Protein AF-A0A963IKN3-F1 (afdb_monomer)

Mean predicted aligned error: 4.46 Å

Secondary structure (DSSP, 8-state):
-HHHHHHHHHTSSSTTSHHHHHHHHHS-HHHHHHHHTTHHHHHHHHHHHHHTTHHHHHHHHHHHHHHHHHHHHTT---

Solvent-accessible surface area (backbone atoms only — not comparable to full-atom values): 4304 Å² total; per-residue (Å²): 106,69,70,55,52,51,50,55,53,35,56,38,75,42,33,87,33,59,16,20,55,52,48,38,73,73,37,59,72,74,55,18,55,60,54,59,63,44,44,87,47,16,60,64,51,51,51,50,31,52,78,70,45,51,45,58,66,64,45,48,62,54,50,51,51,53,51,49,50,49,35,61,74,68,64,56,83,125

pLDDT: mean 90.91, std 7.12, range [53.81, 96.5]

Sequence (78 aa):
LVNLALMVLNLFPLPPLDGGRIAVSLLPPKAAWRFAQLERFGFPILLLLLFTGILGKLLMPVMGLVMGMIYFIFNFSA

Structure (mmCIF, N/CA/C/O backbone):
data_AF-A0A963IKN3-F1
#
_entry.id   AF-A0A963IKN3-F1
#
loop_
_atom_site.group_PDB
_atom_site.id
_atom_site.type_symbol
_atom_site.label_atom_id
_atom_site.label_alt_id
_atom_site.label_comp_id
_atom_site.label_asym_id
_atom_site.label_entity_id
_atom_site.label_seq_id
_atom_site.pdbx_PDB_ins_code
_atom_site.Cartn_x
_atom_site.Cartn_y
_atom_site.Cartn_z
_atom_site.occupancy
_atom_site.B_iso_or_equiv
_atom_site.auth_seq_id
_atom_site.auth_comp_id
_atom_site.auth_asym_id
_atom_site.auth_atom_id
_atom_site.pdbx_PDB_model_num
ATOM 1 N N . LEU A 1 1 ? 12.854 0.922 -13.679 1.00 80.31 1 LEU A N 1
ATOM 2 C CA . LEU A 1 1 ? 12.173 -0.326 -13.253 1.00 80.31 1 LEU A CA 1
ATOM 3 C C . LEU A 1 1 ? 12.099 -0.460 -11.734 1.00 80.31 1 LEU A C 1
ATOM 5 O O . LEU A 1 1 ? 10.988 -0.479 -11.231 1.00 80.31 1 LEU A O 1
ATOM 9 N N 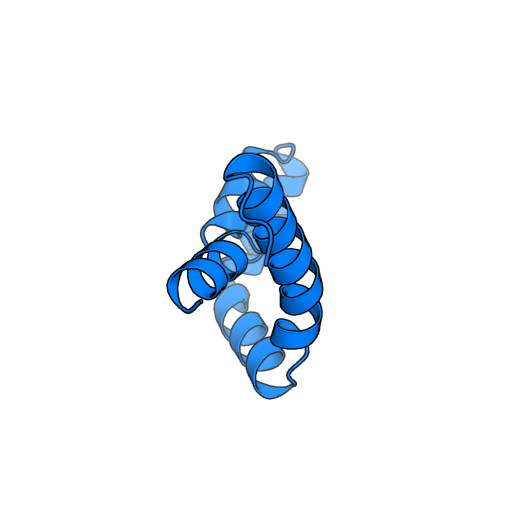. VAL A 1 2 ? 13.218 -0.464 -10.993 1.00 87.62 2 VAL A N 1
ATOM 10 C CA . VAL A 1 2 ? 13.198 -0.594 -9.515 1.00 87.62 2 VAL A CA 1
ATOM 11 C C . VAL A 1 2 ? 12.341 0.483 -8.835 1.00 87.62 2 VAL A C 1
ATOM 13 O O . VAL A 1 2 ? 11.442 0.143 -8.077 1.00 87.62 2 VAL A O 1
ATOM 16 N N . ASN A 1 3 ? 12.524 1.763 -9.177 1.00 91.38 3 ASN A N 1
ATOM 17 C CA . ASN A 1 3 ? 11.701 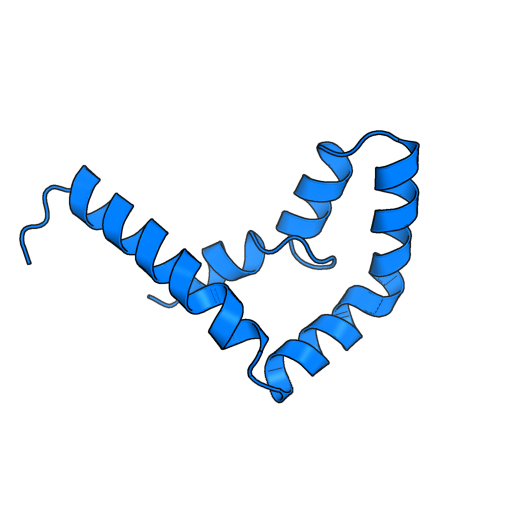2.848 -8.614 1.00 91.38 3 ASN A CA 1
ATOM 18 C C . ASN A 1 3 ? 10.210 2.712 -8.953 1.00 91.38 3 ASN A C 1
ATOM 20 O O . ASN A 1 3 ? 9.363 3.044 -8.134 1.00 91.38 3 ASN A O 1
ATOM 24 N N . LEU A 1 4 ? 9.884 2.194 -10.142 1.00 90.38 4 LEU A N 1
ATOM 25 C CA . LEU A 1 4 ? 8.498 1.964 -10.557 1.00 90.38 4 LEU A CA 1
ATOM 26 C C . LEU A 1 4 ? 7.879 0.811 -9.760 1.00 90.38 4 LEU A C 1
ATOM 28 O O . LEU A 1 4 ? 6.750 0.928 -9.297 1.00 90.38 4 LEU A O 1
ATOM 32 N N . ALA A 1 5 ? 8.642 -0.258 -9.524 1.00 91.25 5 ALA A N 1
ATOM 33 C CA . ALA A 1 5 ? 8.228 -1.353 -8.657 1.00 91.25 5 ALA A CA 1
ATOM 34 C C . ALA A 1 5 ? 8.030 -0.888 -7.205 1.00 91.25 5 ALA A C 1
ATOM 36 O O . ALA A 1 5 ? 7.020 -1.232 -6.601 1.00 91.25 5 ALA A O 1
ATOM 37 N N . LEU A 1 6 ? 8.937 -0.065 -6.663 1.00 93.00 6 LEU A N 1
ATOM 38 C CA . LEU A 1 6 ? 8.801 0.519 -5.321 1.00 93.00 6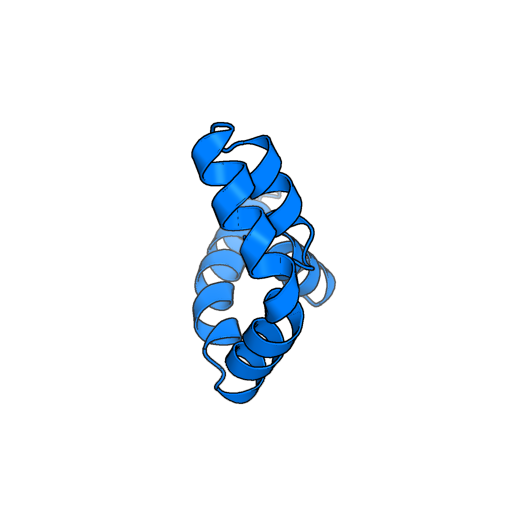 LEU A CA 1
ATOM 39 C C . LEU A 1 6 ? 7.588 1.448 -5.219 1.00 93.00 6 LEU A C 1
ATOM 41 O O . LEU A 1 6 ? 6.861 1.394 -4.234 1.00 93.00 6 LEU A O 1
ATOM 45 N N . MET A 1 7 ? 7.334 2.262 -6.242 1.00 93.50 7 MET A N 1
ATOM 46 C CA . MET A 1 7 ? 6.155 3.124 -6.303 1.00 93.50 7 MET A CA 1
ATOM 47 C C . MET A 1 7 ? 4.860 2.305 -6.318 1.00 93.50 7 MET A C 1
ATOM 49 O O . MET A 1 7 ? 3.959 2.570 -5.530 1.00 93.50 7 MET A O 1
ATOM 53 N N . VAL A 1 8 ? 4.771 1.290 -7.183 1.00 94.38 8 VAL A N 1
ATOM 54 C CA . VAL A 1 8 ? 3.584 0.425 -7.287 1.00 94.38 8 VAL A CA 1
ATOM 55 C C . VAL A 1 8 ? 3.387 -0.405 -6.016 1.00 94.38 8 VAL A C 1
ATOM 57 O O . VAL A 1 8 ? 2.256 -0.561 -5.564 1.00 94.38 8 VAL A O 1
ATOM 60 N N . LEU A 1 9 ? 4.471 -0.867 -5.387 1.00 94.50 9 LEU A N 1
ATOM 61 C CA . LEU A 1 9 ? 4.425 -1.503 -4.072 1.00 94.50 9 LEU A CA 1
ATOM 62 C C . LEU A 1 9 ? 3.891 -0.533 -3.011 1.00 94.50 9 LEU A C 1
ATOM 64 O O . LEU A 1 9 ? 2.959 -0.881 -2.299 1.00 94.50 9 LEU A O 1
ATOM 68 N N . ASN A 1 10 ? 4.416 0.692 -2.932 1.00 94.44 10 ASN A N 1
ATOM 69 C CA . ASN A 1 10 ? 3.953 1.686 -1.962 1.00 94.44 10 ASN A CA 1
ATOM 70 C C . ASN A 1 10 ? 2.527 2.173 -2.221 1.00 94.44 10 ASN A C 1
ATOM 72 O O . ASN A 1 10 ? 1.908 2.680 -1.301 1.00 94.44 10 ASN A O 1
ATOM 76 N N . LEU A 1 11 ? 1.969 1.993 -3.417 1.00 93.06 11 LEU A N 1
ATOM 77 C CA . LEU A 1 11 ? 0.554 2.256 -3.704 1.00 93.06 11 LEU A CA 1
ATOM 78 C C . LEU A 1 11 ? -0.375 1.107 -3.282 1.00 93.06 11 LEU A C 1
ATOM 80 O O . LEU A 1 11 ? -1.594 1.279 -3.274 1.00 93.06 11 LEU A O 1
ATOM 84 N N . PHE A 1 12 ? 0.167 -0.060 -2.929 1.00 93.69 12 PHE A N 1
ATOM 85 C CA . PHE A 1 12 ? -0.635 -1.211 -2.540 1.00 93.69 12 PHE A CA 1
ATOM 86 C C . PHE A 1 12 ? -1.363 -0.936 -1.207 1.00 93.69 12 PHE A C 1
ATOM 88 O O . PHE A 1 12 ? -0.717 -0.541 -0.230 1.00 93.69 12 PHE A O 1
ATOM 95 N N . PRO A 1 13 ? -2.698 -1.129 -1.129 1.00 90.25 13 PRO A N 1
ATOM 96 C CA . PRO A 1 13 ? -3.500 -0.785 0.044 1.00 90.25 13 PRO A CA 1
ATOM 97 C C . PRO A 1 13 ? -3.350 -1.844 1.140 1.00 90.25 13 PRO A C 1
ATOM 99 O O . PRO A 1 13 ? -4.261 -2.617 1.431 1.00 90.25 13 PRO A O 1
ATOM 102 N N . LEU A 1 14 ? -2.170 -1.885 1.750 1.00 92.38 14 LEU A N 1
ATOM 103 C CA . LEU A 1 14 ? -1.825 -2.772 2.848 1.00 92.38 14 LEU A CA 1
ATOM 104 C C . LEU A 1 14 ? -0.917 -2.006 3.820 1.00 92.38 14 LEU A C 1
ATOM 106 O O . LEU A 1 14 ? 0.174 -1.600 3.423 1.00 92.38 14 LEU A O 1
ATOM 110 N N . PRO A 1 15 ? -1.308 -1.802 5.091 1.00 84.81 15 PRO A N 1
ATOM 111 C CA . PRO A 1 15 ? -0.354 -1.315 6.089 1.00 84.81 15 PRO A CA 1
ATOM 112 C C . PRO A 1 15 ? 0.778 -2.355 6.187 1.00 84.81 15 PRO A C 1
ATOM 114 O O . PRO A 1 15 ? 0.455 -3.541 6.143 1.00 84.81 15 PRO A O 1
ATOM 117 N N . PRO A 1 16 ? 2.080 -2.027 6.286 1.00 84.00 16 PRO A N 1
ATOM 118 C CA . PRO A 1 16 ? 2.739 -0.758 6.628 1.00 84.00 16 PRO A CA 1
ATOM 119 C C . PRO A 1 16 ? 3.072 0.163 5.438 1.00 84.00 16 PRO A C 1
ATOM 121 O O . PRO A 1 16 ? 3.752 1.171 5.628 1.00 84.00 16 PRO A O 1
ATOM 124 N N . LEU A 1 17 ? 2.640 -0.186 4.224 1.00 91.62 17 LEU A N 1
ATOM 125 C CA . LEU A 1 17 ? 2.925 0.574 3.007 1.00 91.62 17 LEU A CA 1
ATOM 126 C C . LEU A 1 17 ? 2.101 1.868 2.971 1.00 91.62 17 LEU A C 1
ATOM 128 O O . LEU A 1 17 ? 1.026 1.961 3.576 1.00 91.62 17 LEU A O 1
ATOM 132 N N . ASP A 1 18 ? 2.584 2.861 2.225 1.00 93.69 18 ASP A N 1
ATOM 133 C CA . ASP A 1 18 ? 1.953 4.185 2.159 1.00 93.69 18 ASP A CA 1
ATOM 134 C C . ASP A 1 18 ? 0.509 4.122 1.630 1.00 93.69 18 ASP A C 1
ATOM 136 O O . ASP A 1 18 ? -0.379 4.809 2.134 1.00 93.69 18 ASP A O 1
ATOM 140 N N . GLY A 1 19 ? 0.229 3.215 0.696 1.00 91.69 19 GLY A N 1
ATOM 141 C CA . GLY A 1 19 ? -1.090 2.948 0.130 1.00 91.69 19 GLY A CA 1
ATOM 142 C C . GLY A 1 19 ? -2.089 2.457 1.173 1.00 91.69 19 GLY A C 1
ATOM 143 O O . GLY A 1 19 ? -3.276 2.760 1.079 1.00 91.69 19 GLY A O 1
AT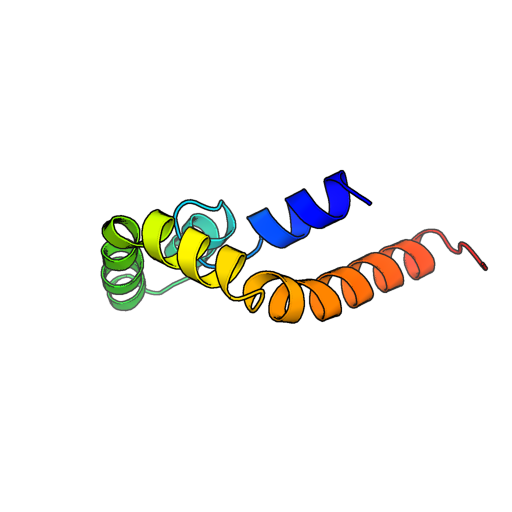OM 144 N N . GLY A 1 20 ? -1.620 1.776 2.223 1.00 92.25 20 GLY A N 1
ATOM 145 C CA . GLY A 1 20 ? -2.442 1.442 3.384 1.00 92.25 20 GLY A CA 1
ATOM 146 C C . GLY A 1 20 ? -2.893 2.690 4.149 1.00 92.25 20 GLY A C 1
ATOM 147 O O . GLY A 1 20 ? -4.058 2.788 4.528 1.00 92.25 20 GLY A O 1
ATOM 148 N N . ARG A 1 21 ? -2.010 3.681 4.323 1.00 91.25 21 ARG A N 1
ATOM 149 C CA . ARG A 1 21 ? -2.343 4.961 4.981 1.00 91.25 21 ARG A CA 1
ATOM 150 C C . ARG A 1 21 ? -3.298 5.797 4.129 1.00 91.25 21 ARG A C 1
ATOM 152 O O . ARG A 1 21 ? -4.233 6.386 4.667 1.00 91.25 21 ARG A O 1
ATOM 159 N N . ILE A 1 22 ? -3.095 5.796 2.810 1.00 93.31 22 ILE A N 1
ATOM 160 C CA . ILE A 1 22 ? -3.998 6.436 1.843 1.00 93.31 22 ILE A CA 1
ATOM 161 C C . ILE A 1 22 ? -5.382 5.774 1.887 1.00 93.31 22 ILE A C 1
ATOM 163 O O . ILE A 1 22 ? -6.397 6.462 1.916 1.00 93.31 22 ILE A O 1
ATOM 167 N N . ALA A 1 23 ? -5.455 4.444 1.959 1.00 93.31 23 ALA A N 1
ATOM 168 C CA . ALA A 1 23 ? -6.734 3.752 2.090 1.00 93.31 23 ALA A CA 1
ATOM 169 C C . ALA A 1 23 ? -7.469 4.158 3.380 1.00 93.31 23 ALA A C 1
ATOM 171 O O . ALA A 1 23 ? -8.659 4.455 3.335 1.00 93.31 23 ALA A O 1
ATOM 172 N N . VAL A 1 24 ? -6.770 4.245 4.518 1.00 93.19 24 VAL A N 1
ATOM 173 C CA . VAL A 1 24 ? -7.367 4.696 5.790 1.00 93.19 24 VAL A CA 1
ATOM 174 C C . VAL A 1 24 ?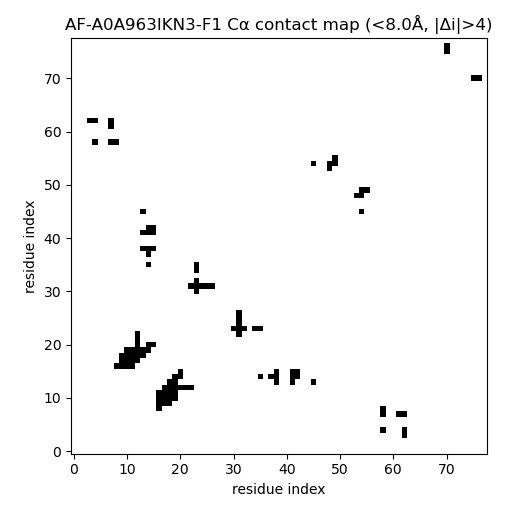 -7.929 6.116 5.688 1.00 93.19 24 VAL A C 1
ATOM 176 O O . VAL A 1 24 ? -9.014 6.356 6.212 1.00 93.19 24 VAL A O 1
ATOM 179 N N . SER A 1 25 ? -7.231 7.043 5.021 1.00 91.12 25 SER A N 1
ATOM 180 C CA . SER A 1 25 ? -7.684 8.437 4.902 1.00 91.12 25 SER A CA 1
ATOM 181 C C . SER A 1 25 ? -8.859 8.622 3.940 1.00 91.12 25 SER A C 1
ATOM 183 O O . SER A 1 25 ? -9.647 9.549 4.115 1.00 91.12 25 SER A O 1
ATOM 185 N N . LEU A 1 26 ? -8.996 7.741 2.946 1.00 94.50 26 LEU A N 1
ATOM 186 C CA . LEU A 1 26 ? -10.099 7.765 1.982 1.00 94.50 26 LEU A CA 1
ATOM 187 C C . LEU A 1 26 ? -11.352 7.028 2.480 1.00 94.50 26 LEU A C 1
ATOM 189 O O . LEU A 1 26 ? -12.452 7.269 1.980 1.00 94.50 26 LEU A O 1
ATOM 193 N N . LEU A 1 27 ? -11.207 6.110 3.439 1.00 94.12 27 LEU A N 1
ATOM 194 C CA . LEU A 1 27 ? -12.312 5.297 3.939 1.00 94.12 27 LEU A CA 1
ATOM 195 C C . LEU A 1 27 ? -13.174 6.046 4.978 1.00 94.12 27 LEU A C 1
ATOM 197 O O . LEU A 1 27 ? -12.657 6.803 5.800 1.00 94.12 27 LEU A O 1
ATOM 201 N N . PRO A 1 28 ? -14.493 5.772 5.041 1.00 95.06 28 PRO A N 1
ATOM 202 C CA . PRO A 1 28 ? -15.349 6.271 6.115 1.00 95.06 28 PRO A CA 1
ATOM 203 C C . PRO A 1 28 ? -14.861 5.805 7.498 1.00 95.06 28 PRO A C 1
ATOM 205 O O . PR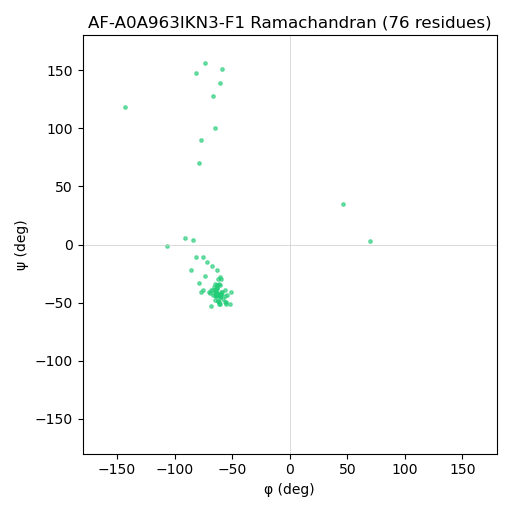O A 1 28 ? -14.365 4.679 7.609 1.00 95.06 28 PRO A O 1
ATOM 208 N N . PRO A 1 29 ? -15.104 6.564 8.587 1.00 93.38 29 PRO A N 1
ATOM 209 C CA . PRO A 1 29 ? -14.501 6.311 9.903 1.00 93.38 29 PRO A CA 1
ATOM 210 C C . PRO A 1 29 ? -14.631 4.868 10.420 1.00 93.38 29 PRO A C 1
ATOM 212 O O . PRO A 1 29 ? -13.680 4.296 10.949 1.00 93.38 29 PRO A O 1
ATOM 215 N N . LYS A 1 30 ? -15.796 4.234 10.224 1.00 93.88 30 LYS A N 1
ATOM 216 C CA . LYS A 1 30 ? -16.039 2.842 10.648 1.00 93.88 30 LYS A CA 1
ATOM 217 C C . LYS A 1 30 ? -15.188 1.827 9.874 1.00 93.88 30 LYS A C 1
ATOM 219 O O . LYS A 1 30 ? -14.726 0.849 10.457 1.00 93.88 30 LYS A O 1
ATOM 224 N N . ALA A 1 31 ? -15.010 2.037 8.569 1.00 93.81 31 ALA A N 1
ATOM 225 C CA . ALA A 1 31 ? -14.198 1.171 7.716 1.00 93.81 31 ALA A CA 1
ATOM 226 C C . ALA A 1 31 ? -12.705 1.436 7.932 1.00 93.81 31 ALA A C 1
ATOM 228 O O . ALA A 1 31 ? -11.941 0.485 8.061 1.00 93.81 31 ALA A O 1
ATOM 229 N N . ALA A 1 32 ? -12.321 2.706 8.070 1.00 93.62 32 ALA A N 1
ATOM 230 C CA . ALA A 1 32 ? -10.962 3.126 8.382 1.00 93.62 32 ALA A CA 1
ATOM 231 C C . ALA A 1 32 ? -10.459 2.485 9.685 1.00 93.62 32 ALA A C 1
ATOM 233 O O . ALA A 1 32 ? -9.366 1.930 9.711 1.00 93.62 32 ALA A O 1
ATOM 234 N N . TRP A 1 33 ? -11.286 2.457 10.739 1.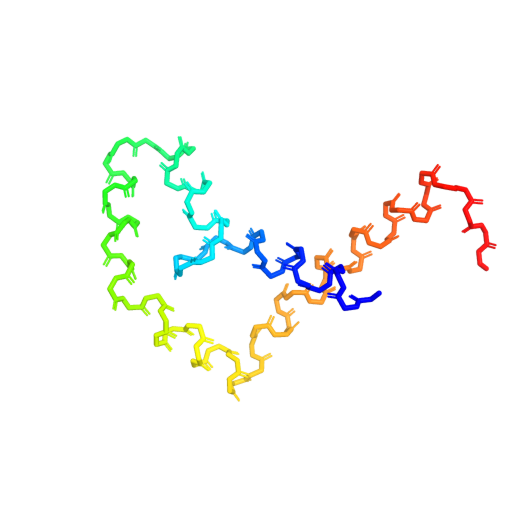00 92.81 33 TRP A N 1
ATOM 235 C CA . TRP A 1 33 ? -10.920 1.816 12.005 1.00 92.81 33 TRP A CA 1
ATOM 236 C C . TRP A 1 33 ? -10.709 0.303 11.868 1.00 92.81 33 TRP A C 1
ATOM 238 O O . TRP A 1 33 ? -9.721 -0.234 12.363 1.00 92.81 33 TRP A O 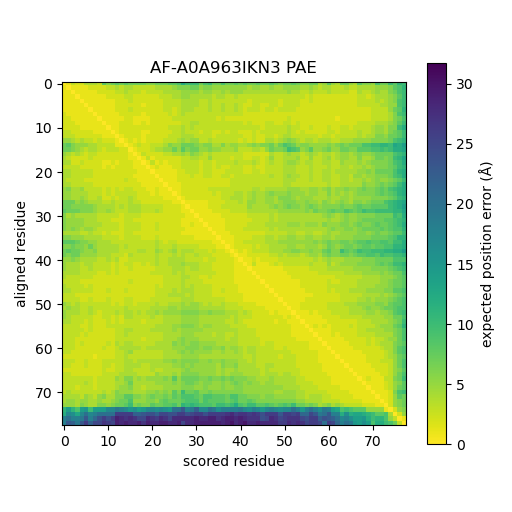1
ATOM 248 N N . ARG A 1 34 ? -11.598 -0.395 11.147 1.00 91.69 34 ARG A N 1
ATOM 249 C CA . ARG A 1 34 ? -11.433 -1.833 10.861 1.00 91.69 34 ARG A CA 1
ATOM 250 C C . ARG A 1 34 ? -10.202 -2.108 10.004 1.00 91.69 34 ARG A C 1
ATOM 252 O O . ARG A 1 34 ? -9.520 -3.100 10.222 1.00 91.69 34 ARG A O 1
ATOM 259 N N . PHE A 1 35 ? -9.915 -1.236 9.045 1.00 92.12 35 PHE A N 1
ATOM 260 C CA . PHE A 1 35 ? -8.743 -1.368 8.196 1.00 92.12 35 PHE A CA 1
ATOM 261 C C . PHE A 1 35 ? -7.449 -1.109 8.981 1.00 92.12 35 PHE A C 1
ATOM 263 O O . PHE A 1 35 ? -6.507 -1.882 8.875 1.00 92.12 35 PHE A O 1
ATOM 270 N N . ALA A 1 36 ? -7.421 -0.103 9.857 1.00 90.31 36 ALA A N 1
ATOM 271 C CA . ALA A 1 36 ? -6.285 0.169 10.738 1.00 90.31 36 ALA A CA 1
ATOM 272 C C . ALA A 1 36 ? -5.971 -1.010 11.677 1.00 90.31 36 ALA A C 1
ATOM 274 O O . ALA A 1 36 ? -4.817 -1.267 11.997 1.00 90.31 36 ALA A O 1
ATOM 275 N N . GLN A 1 37 ? -6.968 -1.813 12.064 1.00 91.00 37 GLN A N 1
ATOM 276 C CA . GLN A 1 37 ? -6.720 -3.030 12.845 1.00 91.00 37 GLN A CA 1
ATOM 277 C C . GLN A 1 37 ? -5.880 -4.088 12.115 1.00 91.00 37 GLN A C 1
ATOM 279 O O . GLN A 1 37 ? -5.300 -4.940 12.798 1.00 91.00 37 GLN A O 1
ATOM 284 N N . LEU A 1 38 ? -5.816 -4.060 10.777 1.00 89.56 38 LEU A N 1
ATOM 285 C CA . LEU A 1 38 ? -4.927 -4.921 9.989 1.00 89.56 38 LEU A CA 1
ATOM 286 C C . LEU A 1 38 ? -3.458 -4.508 10.118 1.00 89.56 38 LEU A C 1
ATOM 288 O O . LEU A 1 38 ? -2.595 -5.324 9.812 1.00 89.56 38 LEU A O 1
ATOM 292 N N . GLU A 1 39 ? -3.151 -3.309 10.622 1.00 89.81 39 GLU A N 1
ATOM 293 C CA . GLU A 1 39 ? -1.775 -2.817 10.758 1.00 89.81 39 GLU A CA 1
ATOM 294 C C . GLU A 1 39 ? -0.892 -3.756 11.579 1.00 89.81 39 GLU A C 1
ATOM 296 O O . GLU A 1 39 ? 0.230 -4.062 11.177 1.00 89.81 39 GLU A O 1
ATOM 301 N N . ARG A 1 40 ? -1.444 -4.343 12.648 1.00 90.00 40 ARG A N 1
ATOM 302 C CA . ARG A 1 40 ? -0.738 -5.327 13.484 1.00 90.00 40 ARG A CA 1
ATOM 303 C C . ARG A 1 40 ? -0.291 -6.585 12.724 1.00 90.00 40 ARG A C 1
ATOM 305 O O . ARG A 1 40 ? 0.673 -7.228 13.121 1.00 90.00 40 ARG A O 1
ATOM 312 N N . PHE A 1 41 ? -1.004 -6.949 11.657 1.00 93.62 41 PHE A N 1
ATOM 313 C CA . PHE A 1 41 ? 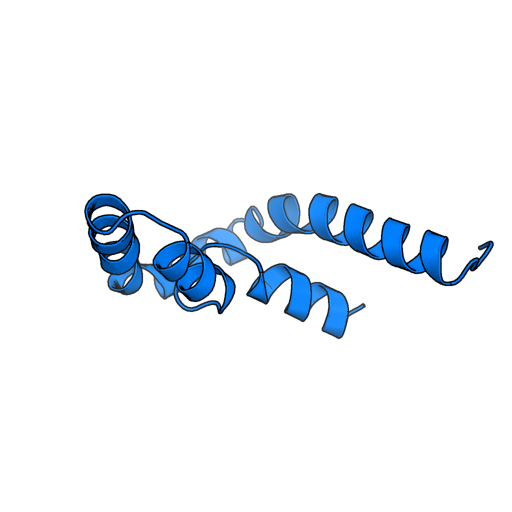-0.712 -8.116 10.817 1.00 93.62 41 PHE A CA 1
ATOM 314 C C . PHE A 1 41 ? -0.119 -7.727 9.462 1.00 93.62 41 PHE A C 1
ATOM 316 O O . PHE A 1 41 ? 0.226 -8.605 8.675 1.00 93.62 41 PHE A O 1
ATOM 323 N N . GLY A 1 42 ? 0.032 -6.431 9.196 1.00 91.31 42 GLY A N 1
ATOM 324 C CA . GLY A 1 42 ? 0.445 -5.900 7.908 1.00 91.31 42 GLY A CA 1
ATOM 325 C C . GLY A 1 42 ? 1.768 -6.478 7.422 1.00 91.31 42 GLY A C 1
ATOM 326 O O . GLY A 1 42 ? 1.856 -7.027 6.326 1.00 91.31 42 GLY A O 1
ATOM 327 N N . PHE A 1 43 ? 2.786 -6.443 8.282 1.00 91.94 43 PHE A N 1
ATOM 328 C CA . PHE A 1 43 ? 4.104 -6.981 7.953 1.00 91.94 43 PHE A CA 1
ATOM 329 C C . PHE A 1 43 ? 4.104 -8.513 7.736 1.00 91.94 43 PHE A C 1
ATOM 331 O O . PHE A 1 43 ? 4.592 -8.953 6.694 1.00 91.94 43 PHE A O 1
ATOM 338 N N . PRO A 1 44 ? 3.503 -9.342 8.618 1.00 94.69 44 PRO A N 1
ATOM 339 C CA . PRO A 1 44 ? 3.317 -10.771 8.348 1.00 94.69 44 PRO A CA 1
ATOM 340 C C . PRO A 1 44 ? 2.582 -11.084 7.036 1.00 94.69 44 PRO A C 1
ATOM 342 O O . PRO A 1 44 ? 3.011 -11.968 6.294 1.00 94.69 44 PRO A O 1
ATOM 345 N N . ILE A 1 45 ? 1.500 -10.360 6.725 1.00 94.06 45 ILE A N 1
ATOM 346 C CA . ILE A 1 45 ? 0.742 -10.552 5.479 1.00 94.06 45 ILE A CA 1
ATOM 347 C C . ILE A 1 45 ? 1.620 -10.203 4.275 1.00 94.06 45 ILE A C 1
ATOM 349 O O . ILE A 1 45 ? 1.657 -10.964 3.310 1.00 94.06 45 ILE A O 1
ATOM 353 N N . LEU A 1 46 ? 2.361 -9.093 4.338 1.00 93.44 46 LEU A N 1
ATOM 354 C CA . LEU A 1 46 ? 3.274 -8.684 3.274 1.00 93.44 46 LEU A CA 1
ATOM 355 C C . LEU A 1 46 ? 4.331 -9.757 2.993 1.00 93.44 46 LEU A C 1
ATOM 357 O O . LEU A 1 46 ? 4.539 -10.120 1.836 1.00 93.44 46 LEU A O 1
ATOM 361 N N . LEU A 1 47 ? 4.964 -10.293 4.041 1.00 94.44 47 LEU A N 1
ATOM 362 C CA . LEU A 1 47 ? 5.942 -11.373 3.906 1.00 94.44 47 LEU A CA 1
ATOM 363 C C . LEU A 1 47 ? 5.316 -12.623 3.288 1.00 94.44 47 LEU A C 1
ATOM 365 O O . LEU A 1 47 ? 5.887 -13.199 2.366 1.00 94.44 47 LEU A O 1
ATOM 369 N N . LEU A 1 48 ? 4.127 -13.022 3.740 1.00 96.06 48 LEU A N 1
ATOM 370 C CA . LEU A 1 48 ? 3.427 -14.175 3.182 1.00 96.06 48 LEU A CA 1
ATOM 371 C C . LEU A 1 48 ? 3.114 -13.973 1.692 1.00 96.06 48 LEU A C 1
ATOM 373 O O . LEU A 1 48 ? 3.370 -14.864 0.881 1.00 96.06 48 LEU A O 1
ATOM 377 N N . LEU A 1 49 ? 2.620 -12.796 1.303 1.00 94.81 49 LEU A N 1
ATOM 378 C CA . LEU A 1 49 ? 2.356 -12.456 -0.099 1.00 94.81 49 LEU A CA 1
ATOM 379 C C . LEU A 1 49 ? 3.639 -12.435 -0.945 1.00 94.81 49 LEU A C 1
ATOM 381 O O . LEU A 1 49 ? 3.602 -12.814 -2.118 1.00 94.81 49 LEU A O 1
ATOM 385 N N . LEU A 1 50 ? 4.763 -12.012 -0.358 1.00 93.50 50 LEU A N 1
ATOM 386 C CA . LEU A 1 50 ? 6.073 -12.010 -1.003 1.00 93.50 50 LEU A CA 1
ATOM 387 C C . LEU A 1 50 ? 6.577 -13.441 -1.238 1.00 93.50 50 LEU A C 1
ATOM 389 O O . LEU A 1 50 ? 6.878 -13.796 -2.375 1.00 93.50 50 LEU A O 1
ATOM 393 N N . PHE A 1 51 ? 6.609 -14.278 -0.196 1.00 96.44 51 PHE A N 1
ATOM 394 C CA . PHE A 1 51 ? 7.095 -15.661 -0.284 1.00 96.44 51 PHE A CA 1
ATOM 395 C C . PHE A 1 51 ? 6.223 -16.549 -1.175 1.00 96.44 51 PHE A C 1
ATOM 397 O O . PHE A 1 51 ? 6.736 -17.416 -1.875 1.00 96.44 51 PHE A O 1
ATOM 404 N N . THR A 1 52 ? 4.908 -16.321 -1.192 1.00 96.50 52 THR A N 1
ATOM 405 C CA . THR A 1 52 ? 3.984 -17.038 -2.090 1.00 96.50 52 THR A CA 1
ATOM 406 C C . THR A 1 52 ? 4.053 -16.548 -3.541 1.00 96.50 52 THR A C 1
ATOM 408 O O . THR A 1 52 ? 3.459 -17.162 -4.429 1.00 96.50 52 THR A O 1
ATOM 411 N N . GLY A 1 53 ? 4.730 -15.424 -3.807 1.00 94.56 53 GLY A N 1
ATOM 412 C CA . GLY A 1 53 ? 4.782 -14.785 -5.123 1.00 94.56 53 GLY A CA 1
ATOM 413 C C . GLY A 1 53 ? 3.458 -14.152 -5.572 1.00 94.56 53 GLY A C 1
ATOM 414 O O . GLY A 1 53 ? 3.374 -13.622 -6.682 1.00 94.56 53 GLY A O 1
ATOM 415 N N . ILE A 1 54 ? 2.418 -14.175 -4.729 1.00 95.25 54 ILE A N 1
ATOM 416 C CA . ILE A 1 54 ? 1.114 -13.559 -5.015 1.00 95.25 54 ILE A CA 1
ATOM 417 C C . ILE A 1 54 ? 1.273 -12.047 -5.161 1.00 95.25 54 ILE A C 1
ATOM 419 O O . ILE A 1 54 ? 0.667 -11.454 -6.053 1.00 95.25 54 ILE A O 1
ATOM 423 N N . LEU A 1 55 ? 2.141 -11.437 -4.345 1.00 93.50 55 LEU A N 1
ATOM 424 C CA . LEU A 1 55 ? 2.426 -10.007 -4.416 1.00 93.50 55 LEU A CA 1
ATOM 425 C C . LEU A 1 55 ? 2.873 -9.605 -5.825 1.00 93.50 55 LEU A C 1
ATOM 427 O O . LEU A 1 55 ? 2.299 -8.702 -6.420 1.00 93.50 55 LEU A O 1
ATOM 431 N N . GLY A 1 56 ? 3.831 -10.330 -6.408 1.00 92.69 56 GLY A N 1
ATOM 432 C CA . GLY A 1 56 ? 4.303 -10.064 -7.769 1.00 92.69 56 GLY A CA 1
ATOM 433 C C . GLY A 1 56 ? 3.191 -10.178 -8.816 1.00 92.69 56 GLY A C 1
ATOM 434 O O . GLY A 1 56 ? 3.073 -9.308 -9.675 1.00 92.69 56 GLY A O 1
ATOM 435 N N . LYS A 1 57 ? 2.327 -11.196 -8.706 1.00 94.50 57 LYS A N 1
ATOM 436 C CA . LYS A 1 57 ? 1.185 -11.392 -9.619 1.00 94.50 57 LYS A CA 1
ATOM 437 C C . LYS A 1 57 ? 0.163 -10.253 -9.541 1.00 94.50 57 LYS A C 1
ATOM 439 O O . LYS A 1 57 ? -0.416 -9.905 -10.564 1.00 94.50 57 LYS A O 1
ATOM 444 N N . LEU A 1 58 ? -0.040 -9.670 -8.358 1.00 92.69 58 LEU A N 1
ATOM 445 C CA . LEU A 1 58 ? -0.917 -8.510 -8.165 1.00 92.69 58 LEU A CA 1
ATOM 446 C C . LEU A 1 58 ? -0.279 -7.209 -8.669 1.00 92.69 58 LEU A C 1
ATOM 448 O O . LEU A 1 58 ? -0.968 -6.381 -9.260 1.00 92.69 58 LEU A O 1
ATOM 452 N N . LEU A 1 59 ? 1.029 -7.027 -8.463 1.00 93.88 59 LEU A N 1
ATOM 453 C CA . LEU A 1 59 ? 1.726 -5.796 -8.846 1.00 93.88 59 LEU A CA 1
ATOM 454 C C . LEU A 1 59 ? 2.040 -5.730 -10.348 1.00 93.88 59 LEU A C 1
ATOM 456 O O . LEU A 1 59 ? 2.010 -4.642 -10.913 1.00 93.88 59 LEU A O 1
ATOM 460 N N . MET A 1 60 ? 2.310 -6.856 -11.019 1.00 93.31 60 MET A N 1
ATOM 461 C CA . MET A 1 60 ? 2.633 -6.898 -12.456 1.00 93.31 60 MET A CA 1
ATOM 462 C C . MET A 1 60 ? 1.623 -6.185 -13.375 1.00 93.31 60 MET A C 1
ATOM 464 O O . MET A 1 60 ? 2.071 -5.351 -14.165 1.00 93.31 60 MET A O 1
ATOM 468 N N . PRO A 1 61 ? 0.299 -6.438 -13.306 1.00 93.56 61 PRO A N 1
ATOM 469 C CA . PRO A 1 61 ? -0.656 -5.738 -14.166 1.00 93.56 61 PRO A CA 1
ATOM 470 C C . PRO A 1 61 ? -0.673 -4.230 -13.889 1.00 93.56 61 PRO A C 1
ATOM 472 O O . PRO A 1 61 ? -0.735 -3.435 -14.823 1.00 93.56 61 PRO A O 1
ATOM 475 N N . VAL A 1 62 ? -0.535 -3.824 -12.622 1.00 93.25 62 VAL A N 1
ATOM 476 C CA . VAL A 1 62 ? -0.467 -2.407 -12.234 1.00 93.25 62 VAL A CA 1
ATOM 477 C C . VAL A 1 62 ? 0.810 -1.756 -12.767 1.00 93.25 62 VAL A C 1
ATOM 479 O O . VAL A 1 62 ? 0.751 -0.665 -13.328 1.00 93.25 62 VAL A O 1
ATOM 482 N N . MET A 1 63 ? 1.957 -2.434 -12.668 1.00 94.25 63 MET A N 1
ATOM 483 C CA . MET A 1 63 ? 3.205 -1.958 -13.267 1.00 94.25 63 MET A CA 1
ATOM 484 C C . MET A 1 63 ? 3.077 -1.799 -14.782 1.00 94.25 63 MET A C 1
ATOM 486 O O . MET A 1 63 ? 3.515 -0.782 -15.308 1.00 94.25 63 MET A O 1
ATOM 490 N N . GLY A 1 64 ? 2.458 -2.762 -15.473 1.00 93.25 64 GLY A N 1
ATOM 491 C CA . GLY A 1 64 ? 2.222 -2.693 -16.916 1.00 93.25 64 GLY A CA 1
ATOM 492 C C . GLY A 1 64 ? 1.355 -1.498 -17.312 1.00 93.25 64 GLY A C 1
ATOM 493 O O . GLY A 1 64 ? 1.705 -0.775 -18.242 1.00 93.25 64 GLY A O 1
ATOM 494 N N . LEU A 1 65 ? 0.279 -1.236 -16.562 1.00 93.56 65 LEU A N 1
ATOM 495 C CA . LEU A 1 65 ? -0.576 -0.065 -16.772 1.00 93.56 65 LEU A CA 1
ATOM 496 C C . LEU A 1 65 ? 0.194 1.243 -16.584 1.00 93.56 65 LEU A C 1
ATOM 498 O O . LEU A 1 65 ? 0.181 2.091 -17.472 1.00 93.56 65 LEU A O 1
ATOM 502 N N . VAL A 1 66 ? 0.899 1.401 -15.461 1.00 91.94 66 VAL A N 1
ATOM 503 C CA . VAL A 1 66 ? 1.644 2.636 -15.176 1.00 91.94 66 VAL A CA 1
ATOM 504 C C . VAL A 1 66 ? 2.763 2.854 -16.191 1.00 91.94 66 VAL A C 1
ATOM 506 O O . VAL A 1 66 ? 2.967 3.969 -16.662 1.00 91.94 66 VAL A O 1
ATOM 509 N N . MET A 1 67 ? 3.461 1.788 -16.575 1.00 92.06 67 MET A N 1
ATOM 510 C CA . MET A 1 67 ? 4.495 1.843 -17.600 1.00 92.06 67 MET A CA 1
ATOM 511 C C . MET A 1 67 ? 3.909 2.230 -18.965 1.00 92.06 67 MET A C 1
ATOM 513 O O . MET A 1 67 ? 4.464 3.098 -19.632 1.00 92.06 67 MET A O 1
ATOM 517 N N . GLY A 1 68 ? 2.751 1.677 -19.338 1.00 91.50 68 GLY A N 1
ATOM 518 C CA . GLY A 1 68 ? 2.013 2.073 -20.538 1.00 91.50 68 GLY A CA 1
ATOM 519 C C . GLY A 1 68 ? 1.586 3.544 -20.519 1.00 91.50 68 GLY A C 1
ATOM 520 O O . GLY A 1 68 ? 1.760 4.241 -21.514 1.00 91.50 68 GLY A O 1
ATOM 521 N N . MET A 1 69 ? 1.106 4.048 -19.377 1.00 91.12 69 MET A N 1
ATOM 522 C CA . MET A 1 69 ? 0.767 5.468 -19.213 1.00 91.12 69 MET A CA 1
ATOM 523 C C . MET A 1 69 ? 1.992 6.371 -19.364 1.00 91.12 69 MET A C 1
ATOM 525 O O . MET A 1 69 ? 1.911 7.402 -20.026 1.00 91.12 69 MET A O 1
ATOM 529 N N . ILE A 1 70 ? 3.130 5.983 -18.784 1.00 90.88 70 ILE A N 1
ATOM 530 C CA . ILE A 1 70 ? 4.393 6.711 -18.945 1.00 90.88 70 ILE A CA 1
ATOM 531 C C . ILE A 1 70 ? 4.781 6.737 -20.427 1.00 90.88 70 ILE A C 1
ATOM 533 O O . ILE A 1 70 ? 5.003 7.812 -20.974 1.00 90.88 70 ILE A O 1
ATOM 537 N N . TYR A 1 71 ? 4.797 5.591 -21.109 1.00 90.44 71 TYR A N 1
ATOM 538 C CA . TYR A 1 71 ? 5.133 5.546 -22.534 1.00 90.44 71 TYR A CA 1
ATOM 539 C C . TYR A 1 71 ? 4.204 6.409 -23.393 1.00 90.44 71 TYR A C 1
ATOM 541 O O . TYR A 1 71 ? 4.685 7.133 -24.264 1.00 90.44 71 TYR A O 1
ATOM 549 N N . PHE A 1 72 ? 2.902 6.396 -23.096 1.00 91.38 72 PHE A N 1
ATOM 550 C CA . PHE A 1 72 ? 1.912 7.233 -23.766 1.00 91.38 72 PHE A CA 1
ATOM 551 C C . PHE A 1 72 ? 2.176 8.733 -23.559 1.00 91.38 72 PHE A C 1
ATOM 553 O O . PHE A 1 72 ? 2.208 9.489 -24.525 1.00 91.38 72 PHE A O 1
ATOM 560 N N . ILE A 1 73 ? 2.407 9.167 -22.314 1.00 91.12 73 ILE A N 1
ATOM 561 C CA . ILE A 1 73 ? 2.629 10.583 -21.972 1.00 91.12 73 ILE A CA 1
ATOM 562 C C . ILE A 1 73 ? 3.918 11.113 -22.597 1.00 91.12 73 ILE A C 1
ATOM 564 O O . ILE A 1 73 ? 3.944 12.223 -23.123 1.00 91.12 73 ILE A O 1
ATOM 568 N N . PHE A 1 74 ? 4.992 10.327 -22.540 1.00 89.00 74 PHE A N 1
ATOM 569 C CA . PHE A 1 74 ? 6.292 10.742 -23.059 1.00 89.00 74 PHE A CA 1
ATOM 570 C C . PHE A 1 74 ? 6.439 10.507 -24.568 1.00 89.00 74 PHE A C 1
ATOM 572 O O . PHE A 1 74 ? 7.514 10.764 -25.106 1.00 89.00 74 PHE A O 1
ATOM 579 N N . ASN A 1 75 ? 5.379 10.035 -25.242 1.00 80.50 75 ASN A N 1
ATOM 580 C CA . ASN A 1 75 ? 5.367 9.681 -26.663 1.00 80.50 75 ASN A CA 1
ATOM 581 C C . ASN A 1 75 ? 6.593 8.838 -27.067 1.00 80.50 75 ASN A C 1
ATOM 583 O O . ASN A 1 75 ? 7.154 8.994 -28.151 1.00 80.50 75 ASN A O 1
ATOM 587 N N . PHE A 1 76 ? 7.053 7.979 -26.152 1.00 64.19 76 PHE A N 1
ATOM 588 C CA . PHE A 1 76 ? 8.161 7.072 -26.408 1.00 64.19 76 PHE A CA 1
ATOM 589 C C . PHE A 1 76 ? 7.598 5.932 -27.256 1.00 64.19 76 PHE A C 1
ATOM 591 O O . PHE A 1 76 ? 7.084 4.944 -26.732 1.00 64.19 76 PHE A O 1
ATOM 598 N N . SER A 1 77 ? 7.650 6.097 -28.576 1.00 57.84 77 SER A N 1
ATOM 599 C CA . SER A 1 77 ? 7.522 4.990 -29.517 1.00 57.84 77 SER A CA 1
ATOM 600 C C . SER A 1 77 ? 8.723 4.065 -29.304 1.00 57.84 77 SER A C 1
ATOM 602 O O . SER A 1 77 ? 9.835 4.406 -29.713 1.00 57.84 77 SER A O 1
ATOM 604 N N . ALA A 1 78 ? 8.521 2.962 -28.582 1.00 53.81 78 ALA A N 1
ATOM 605 C CA . ALA A 1 78 ? 9.466 1.849 -28.551 1.00 53.81 78 ALA A CA 1
ATOM 606 C C . ALA A 1 78 ? 9.265 0.967 -29.786 1.00 53.81 78 ALA A C 1
ATOM 608 O O . ALA A 1 78 ? 8.085 0.724 -30.135 1.00 53.81 78 ALA A O 1
#

Radius of gyration: 14.77 Å; Cα contacts (8 Å, |Δi|>4): 57; chains: 1; bounding box: 29×28×43 Å

Foldseek 3Di:
DVVLLLVLVLCPCAPPRVVVVVCLVPDDVVVSVVSVVRNVCRVVVVVVCVVVVVVVVVSVVVSVVVVVVVCVVVVPPD